Protein AF-A0A6A3IWZ4-F1 (afdb_monomer_lite)

pLDDT: mean 88.98, std 11.28, range [39.59, 97.94]

Sequence (75 aa):
MIEHVLDLEGKLDYKKIDWCEQQDGSSCGIWCIAVLEMLVVGATWNDKIYRLQPYLRMRYLYKVISLLMKPAAWE

Organism: NCBI:txid129364

Structure (mmCIF, N/CA/C/O backbone):
data_AF-A0A6A3IWZ4-F1
#
_entry.id   AF-A0A6A3IWZ4-F1
#
loop_
_atom_site.group_PDB
_atom_site.id
_atom_site.type_symbol
_atom_site.label_atom_id
_atom_site.label_alt_id
_atom_site.label_comp_id
_atom_site.label_asym_id
_atom_site.label_entity_id
_atom_site.label_seq_id
_atom_site.pdbx_PDB_ins_code
_atom_site.Cartn_x
_atom_site.Cartn_y
_atom_site.Cartn_z
_atom_site.occupancy
_atom_site.B_iso_or_equiv
_atom_site.auth_seq_id
_atom_site.auth_comp_id
_atom_site.auth_asym_id
_atom_site.auth_atom_id
_atom_site.pdbx_PDB_model_num
ATOM 1 N N . MET A 1 1 ? -6.015 -19.642 11.746 1.00 61.41 1 MET A N 1
ATOM 2 C CA . MET A 1 1 ? -6.051 -18.162 11.801 1.00 61.41 1 MET A CA 1
ATOM 3 C C . MET A 1 1 ? -4.667 -17.687 12.229 1.00 61.41 1 MET A C 1
ATOM 5 O O . MET A 1 1 ? -4.068 -18.380 13.042 1.00 61.41 1 MET A O 1
ATOM 9 N N . ILE A 1 2 ? -4.128 -16.600 11.661 1.00 75.81 2 ILE A N 1
ATOM 10 C CA . ILE A 1 2 ? -2.746 -16.144 11.942 1.00 75.81 2 ILE A CA 1
ATOM 11 C C . ILE A 1 2 ? -2.513 -15.872 13.441 1.00 75.81 2 ILE A C 1
ATOM 13 O O . ILE A 1 2 ? -1.415 -16.076 13.937 1.00 75.81 2 ILE A O 1
ATOM 17 N N . GLU A 1 3 ? -3.566 -15.509 14.174 1.00 73.75 3 GLU A N 1
ATOM 18 C CA . GLU A 1 3 ? -3.543 -15.257 15.620 1.00 73.75 3 GLU A CA 1
ATOM 19 C C . GLU A 1 3 ? -3.035 -16.447 16.441 1.00 73.75 3 GLU A C 1
ATOM 21 O O . GLU A 1 3 ? -2.195 -16.250 17.312 1.00 73.75 3 GLU A O 1
ATOM 26 N N . HIS A 1 4 ? -3.455 -17.677 16.115 1.00 74.81 4 HIS A N 1
ATOM 27 C CA . HIS A 1 4 ? -2.949 -18.883 16.787 1.00 74.81 4 HIS A CA 1
ATOM 28 C C . HIS A 1 4 ? -1.473 -19.146 16.472 1.00 74.81 4 HIS A C 1
ATOM 30 O O . HIS A 1 4 ? -0.748 -19.686 17.296 1.00 74.81 4 HIS A O 1
ATOM 36 N N . VAL A 1 5 ? -1.028 -18.790 15.262 1.00 82.44 5 VAL A N 1
ATOM 37 C CA . VAL A 1 5 ? 0.373 -18.969 14.844 1.00 82.44 5 VAL A CA 1
ATOM 38 C C . VAL A 1 5 ? 1.279 -17.955 15.545 1.00 82.44 5 VAL A C 1
ATOM 40 O O . VAL A 1 5 ? 2.451 -18.235 15.770 1.00 82.44 5 VAL A O 1
ATOM 43 N N . LEU A 1 6 ? 0.738 -16.785 15.890 1.00 80.06 6 LEU A N 1
ATOM 44 C CA . LEU A 1 6 ? 1.470 -15.684 16.511 1.00 80.06 6 LEU A CA 1
ATOM 45 C C . LEU A 1 6 ? 1.302 -15.608 18.039 1.00 80.06 6 LEU A C 1
ATOM 47 O O . LEU A 1 6 ? 1.907 -14.728 18.641 1.00 80.06 6 LEU A O 1
ATOM 51 N N . ASP A 1 7 ? 0.508 -16.490 18.657 1.00 81.50 7 ASP A N 1
ATOM 52 C CA . ASP A 1 7 ? 0.141 -16.437 20.087 1.00 81.50 7 ASP A CA 1
ATOM 53 C C . ASP A 1 7 ? -0.475 -15.077 20.501 1.00 81.50 7 ASP A C 1
ATOM 55 O O . ASP A 1 7 ? -0.216 -14.508 21.565 1.00 81.50 7 ASP A O 1
ATOM 59 N N . LEU A 1 8 ? -1.288 -14.509 19.601 1.00 82.62 8 LEU A N 1
ATOM 60 C CA . LEU A 1 8 ? -1.926 -13.191 19.746 1.00 82.62 8 LEU A CA 1
ATOM 61 C C . LEU A 1 8 ? -3.452 -13.281 19.867 1.00 82.62 8 LEU A C 1
ATOM 63 O O . LEU A 1 8 ? -4.154 -12.316 19.555 1.00 82.62 8 LEU A O 1
ATOM 67 N N . GLU A 1 9 ? -3.973 -14.419 20.325 1.00 80.62 9 GLU A N 1
ATOM 68 C CA . GLU A 1 9 ? -5.409 -14.611 20.551 1.00 80.62 9 GLU A CA 1
ATOM 69 C C . GLU A 1 9 ? -6.007 -13.473 21.386 1.00 80.62 9 GLU A C 1
ATOM 71 O O . GLU A 1 9 ? -5.521 -13.135 22.469 1.00 80.62 9 GLU A O 1
ATOM 76 N N . GLY A 1 10 ? -7.060 -12.848 20.853 1.00 79.69 10 GLY A N 1
ATOM 77 C CA . GLY A 1 10 ? -7.771 -11.751 21.515 1.00 79.69 10 GLY A CA 1
ATOM 78 C C . GLY A 1 10 ? -6.975 -10.447 21.662 1.00 79.69 10 GLY A C 1
ATOM 79 O O . GLY A 1 10 ? -7.480 -9.503 22.265 1.00 79.69 10 GLY A O 1
ATOM 80 N N . LYS A 1 11 ? -5.749 -10.374 21.127 1.00 81.12 11 LYS A N 1
ATOM 81 C CA . LYS A 1 11 ? -4.884 -9.179 21.146 1.00 81.12 11 LYS A CA 1
ATOM 82 C C . LYS A 1 11 ? -4.725 -8.532 19.773 1.00 81.12 11 LYS A C 1
ATOM 84 O O . LYS A 1 11 ? -4.173 -7.436 19.684 1.00 81.12 11 LYS A O 1
ATOM 89 N N . LEU A 1 12 ? -5.158 -9.209 18.711 1.00 79.50 12 LEU A N 1
ATOM 90 C CA . LEU A 1 12 ? -5.068 -8.697 17.353 1.00 79.50 12 LEU A CA 1
ATOM 91 C C . LEU A 1 12 ? -6.326 -7.895 17.012 1.00 79.50 12 LEU A C 1
ATOM 93 O O . LEU A 1 12 ? -7.437 -8.414 17.074 1.00 79.50 12 LEU A O 1
ATOM 97 N N . ASP A 1 13 ? -6.142 -6.634 16.632 1.00 79.44 13 ASP A N 1
ATOM 98 C CA . ASP A 1 13 ? -7.215 -5.844 16.037 1.00 79.44 13 ASP A CA 1
ATOM 99 C C . ASP A 1 13 ? -7.201 -6.047 14.518 1.00 79.44 13 ASP A C 1
ATOM 101 O O . ASP A 1 13 ? -6.173 -5.864 13.854 1.00 79.44 13 ASP A O 1
ATOM 105 N N . TYR A 1 14 ? -8.339 -6.459 13.962 1.00 82.12 14 TYR A N 1
ATOM 106 C CA . TYR A 1 14 ? -8.494 -6.632 12.526 1.00 82.12 14 TYR A CA 1
ATOM 107 C C . TYR A 1 14 ? -9.114 -5.380 11.919 1.00 82.12 14 TYR A C 1
ATOM 109 O O . TYR A 1 14 ? -10.289 -5.070 12.123 1.00 82.12 14 TYR A O 1
ATOM 117 N N . LYS A 1 15 ? -8.341 -4.709 11.065 1.00 84.50 15 LYS A N 1
ATOM 118 C CA . LYS A 1 15 ? -8.829 -3.595 10.259 1.00 84.50 15 LYS A CA 1
ATOM 119 C C . LYS A 1 15 ? -8.913 -3.991 8.793 1.00 84.50 15 LYS A C 1
ATOM 121 O O . LYS A 1 15 ? -7.895 -4.184 8.127 1.00 84.50 15 LYS A O 1
ATOM 126 N N 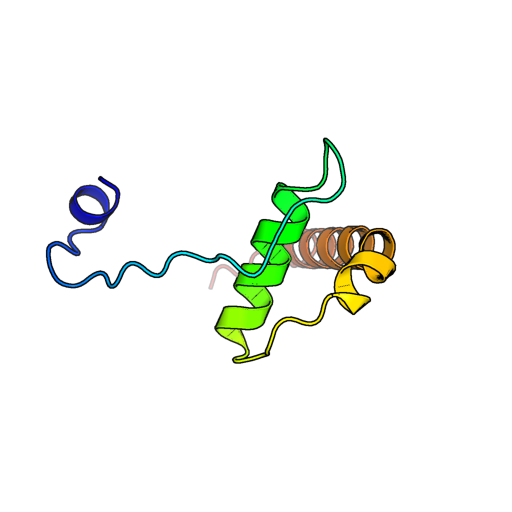. LYS A 1 16 ? -10.137 -4.045 8.268 1.00 88.69 16 LYS A N 1
ATOM 127 C CA . LYS A 1 16 ? -10.363 -4.150 6.826 1.00 88.69 16 LYS A CA 1
ATOM 128 C C . LYS A 1 16 ? -9.956 -2.839 6.144 1.00 88.69 16 LYS A C 1
ATOM 130 O O . LYS A 1 16 ? -10.323 -1.760 6.603 1.00 88.69 16 LYS A O 1
ATOM 135 N N . ILE A 1 17 ? -9.220 -2.950 5.042 1.00 92.56 17 ILE A N 1
ATOM 136 C CA . ILE A 1 17 ? -8.908 -1.830 4.149 1.00 92.56 17 ILE A CA 1
ATOM 137 C C . ILE A 1 17 ? -9.919 -1.848 3.001 1.00 92.56 17 ILE A C 1
ATOM 139 O O . ILE A 1 17 ? -10.019 -2.844 2.289 1.00 92.56 17 ILE A O 1
ATOM 143 N N . ASP A 1 18 ? -10.685 -0.771 2.856 1.00 93.12 18 ASP A N 1
ATOM 144 C CA . ASP A 1 18 ? -11.755 -0.605 1.861 1.00 93.12 18 ASP A CA 1
ATOM 145 C C . ASP A 1 18 ? -11.507 0.552 0.877 1.00 93.12 18 ASP A C 1
ATOM 147 O O . ASP A 1 18 ? -12.193 0.662 -0.132 1.00 93.12 18 ASP A O 1
ATOM 151 N N . TRP A 1 19 ? -10.497 1.381 1.138 1.00 93.62 19 TRP A N 1
ATOM 152 C CA . TRP A 1 19 ? -10.125 2.542 0.324 1.00 93.62 19 TRP A CA 1
ATOM 153 C C . TRP A 1 19 ? -9.049 2.252 -0.734 1.00 93.62 19 TRP A C 1
ATOM 155 O O . TRP A 1 19 ? -8.671 3.147 -1.483 1.00 93.62 19 TRP A O 1
ATOM 165 N N . CYS A 1 20 ? -8.530 1.023 -0.800 1.00 94.56 20 CYS A N 1
ATOM 166 C CA . CYS A 1 20 ? -7.544 0.603 -1.795 1.00 94.56 20 CYS A CA 1
ATOM 167 C C . CYS A 1 20 ? -8.155 -0.454 -2.719 1.00 94.56 20 CYS A C 1
ATOM 169 O O . CYS A 1 20 ? -8.488 -1.549 -2.265 1.00 94.56 20 CYS A O 1
ATOM 171 N N . GLU A 1 21 ? -8.259 -0.143 -4.011 1.00 93.88 21 GLU A N 1
ATOM 172 C CA . GLU A 1 21 ? -8.797 -1.042 -5.030 1.00 93.88 21 GLU A CA 1
ATOM 173 C C . GLU A 1 21 ? -7.811 -1.175 -6.195 1.00 93.88 21 GLU A C 1
ATOM 175 O O . GLU A 1 21 ? -7.298 -0.198 -6.738 1.00 93.88 21 GLU A O 1
ATOM 180 N N . GLN A 1 22 ? -7.519 -2.408 -6.597 1.00 94.00 22 GLN A N 1
ATOM 181 C CA . GLN A 1 22 ? -6.639 -2.651 -7.731 1.00 94.00 22 GLN A CA 1
ATOM 182 C C . GLN A 1 22 ? -7.359 -2.314 -9.045 1.00 94.00 22 GLN A C 1
ATOM 184 O O . GLN A 1 22 ? -8.383 -2.905 -9.364 1.00 94.00 22 GLN A O 1
ATOM 189 N N . GLN A 1 23 ? -6.771 -1.420 -9.844 1.00 93.88 23 GLN A N 1
ATOM 190 C CA . GLN A 1 23 ? -7.340 -0.961 -11.123 1.00 93.88 23 GLN A CA 1
ATOM 191 C C . GLN A 1 23 ? -6.922 -1.801 -12.347 1.00 93.88 23 GLN A C 1
ATOM 193 O O . GLN A 1 23 ? -7.266 -1.470 -13.479 1.00 93.88 23 GLN A O 1
ATOM 198 N N . ASP A 1 24 ? -6.138 -2.860 -12.147 1.00 94.75 24 ASP A N 1
ATOM 199 C CA . ASP A 1 24 ? -5.624 -3.729 -13.211 1.00 94.75 24 ASP A CA 1
ATOM 200 C C . ASP A 1 24 ? -5.647 -5.210 -12.788 1.00 94.75 24 ASP A C 1
ATOM 202 O O . ASP A 1 24 ? -6.243 -5.554 -11.775 1.00 94.75 24 ASP A O 1
ATOM 206 N N . GLY A 1 25 ? -5.021 -6.113 -13.549 1.00 95.38 25 GLY A N 1
ATOM 207 C CA . GLY A 1 25 ? -4.927 -7.544 -13.215 1.00 95.38 25 GLY A CA 1
ATOM 208 C C . GLY A 1 25 ? -3.610 -7.988 -12.560 1.00 95.38 25 GLY A C 1
ATOM 209 O O . GLY A 1 25 ? -3.410 -9.184 -12.383 1.00 95.38 25 GLY A O 1
ATOM 210 N N . SER A 1 26 ? -2.684 -7.073 -12.246 1.00 95.25 26 SER A N 1
ATOM 211 C CA . SER A 1 26 ? -1.292 -7.423 -11.894 1.00 95.25 26 SER A CA 1
ATOM 212 C C . SER A 1 26 ? -0.678 -6.654 -10.717 1.00 95.25 26 SER A C 1
ATOM 214 O O . SER A 1 26 ? 0.469 -6.916 -10.356 1.00 95.25 26 SER A O 1
ATOM 216 N N . SER A 1 27 ? -1.392 -5.694 -10.127 1.00 96.12 27 SER A N 1
ATOM 217 C CA . SER A 1 27 ? -0.815 -4.737 -9.174 1.00 96.12 27 SER A CA 1
ATOM 218 C C . SER A 1 27 ? -1.155 -4.985 -7.700 1.00 96.12 27 SER A C 1
ATOM 220 O O . SER A 1 27 ? -0.808 -4.158 -6.863 1.00 96.12 27 SER A O 1
ATOM 222 N N . CYS A 1 28 ? -1.757 -6.119 -7.326 1.00 94.88 28 CYS A N 1
ATOM 223 C CA . CYS A 1 28 ? -2.092 -6.415 -5.920 1.00 94.88 28 CYS A CA 1
ATOM 224 C C . CYS A 1 28 ? -0.878 -6.284 -4.993 1.00 94.88 28 CYS A C 1
ATOM 226 O O . CYS A 1 28 ? -0.948 -5.610 -3.970 1.00 94.88 28 CYS A O 1
ATOM 228 N N . GLY A 1 29 ? 0.260 -6.873 -5.375 1.00 95.00 29 GLY A N 1
ATOM 229 C CA . GLY A 1 29 ? 1.461 -6.891 -4.539 1.00 95.00 29 GLY A CA 1
ATOM 230 C C . GLY A 1 29 ? 2.037 -5.499 -4.267 1.00 95.00 29 GLY A C 1
ATOM 231 O O . GLY A 1 29 ? 2.400 -5.192 -3.135 1.00 95.00 29 GLY A O 1
ATOM 232 N N . ILE A 1 30 ? 2.073 -4.626 -5.279 1.00 96.50 30 ILE A N 1
ATOM 233 C CA . ILE A 1 30 ? 2.519 -3.235 -5.107 1.00 96.50 30 ILE A CA 1
ATOM 234 C C . ILE A 1 30 ? 1.565 -2.473 -4.183 1.00 96.50 30 ILE A C 1
ATOM 236 O O . ILE A 1 30 ? 2.034 -1.743 -3.309 1.00 96.50 30 ILE A O 1
ATOM 240 N N . TRP A 1 31 ? 0.252 -2.660 -4.334 1.00 96.81 31 TRP A N 1
ATOM 241 C CA . TRP A 1 31 ? -0.723 -1.996 -3.473 1.00 96.81 31 TRP A CA 1
ATOM 242 C C . TRP A 1 31 ? -0.637 -2.470 -2.023 1.00 96.81 31 TRP A C 1
ATOM 244 O O . TRP A 1 31 ? -0.653 -1.629 -1.130 1.00 96.81 31 TRP A O 1
ATOM 254 N N . CYS A 1 32 ? -0.415 -3.764 -1.772 1.00 95.56 32 CYS A N 1
ATOM 255 C CA . CYS A 1 32 ? -0.156 -4.272 -0.422 1.00 95.56 32 CYS A CA 1
ATOM 256 C C . CYS A 1 32 ? 1.047 -3.579 0.235 1.00 95.56 32 CYS A C 1
ATOM 258 O O . CYS A 1 32 ? 0.963 -3.171 1.392 1.00 95.56 32 CYS A O 1
ATOM 260 N N . ILE A 1 33 ? 2.152 -3.405 -0.499 1.00 95.94 33 ILE A N 1
ATOM 261 C CA . ILE A 1 33 ? 3.355 -2.743 0.029 1.00 95.94 33 ILE A CA 1
ATOM 262 C C . ILE A 1 33 ? 3.092 -1.253 0.280 1.00 95.94 33 ILE A C 1
ATOM 264 O O . ILE A 1 33 ? 3.477 -0.738 1.328 1.00 95.94 33 ILE A O 1
ATOM 268 N N . ALA A 1 34 ? 2.415 -0.567 -0.644 1.00 96.06 34 ALA A N 1
ATOM 269 C CA . ALA A 1 34 ? 2.096 0.852 -0.502 1.00 96.06 34 ALA A CA 1
ATOM 270 C C . ALA A 1 34 ? 1.164 1.119 0.688 1.00 96.06 34 ALA A C 1
ATOM 272 O O . ALA A 1 34 ? 1.435 2.013 1.489 1.00 96.06 34 ALA A O 1
ATOM 273 N N . VAL A 1 35 ? 0.102 0.320 0.837 1.00 95.75 35 VAL A N 1
ATOM 274 C CA . VAL A 1 35 ? -0.813 0.359 1.989 1.00 95.75 35 VAL A CA 1
ATOM 275 C C . VAL A 1 35 ? -0.040 0.150 3.288 1.00 95.75 35 VAL A C 1
ATOM 277 O O . VAL A 1 35 ? -0.196 0.934 4.220 1.00 95.75 35 VAL A O 1
ATOM 280 N N . LEU A 1 36 ? 0.826 -0.865 3.343 1.00 94.88 36 LEU A N 1
ATOM 281 C CA . LEU A 1 36 ? 1.615 -1.163 4.535 1.00 94.88 36 LEU A CA 1
ATOM 282 C C . LEU A 1 36 ? 2.575 -0.017 4.888 1.00 94.88 36 LEU A C 1
ATOM 284 O O . LEU A 1 36 ? 2.636 0.389 6.045 1.00 94.88 36 LEU A O 1
ATOM 288 N N . GLU A 1 37 ? 3.279 0.552 3.905 1.00 94.94 37 GLU A N 1
ATOM 289 C CA . GLU A 1 37 ? 4.156 1.710 4.120 1.00 94.94 37 GLU A CA 1
ATOM 290 C C . GLU A 1 37 ? 3.361 2.922 4.631 1.00 94.94 37 GLU A C 1
ATOM 292 O O . GLU A 1 37 ? 3.794 3.559 5.588 1.00 94.94 37 GLU A O 1
ATOM 297 N N . MET A 1 38 ? 2.179 3.202 4.066 1.00 94.81 38 MET A N 1
ATOM 298 C CA . MET A 1 38 ? 1.300 4.288 4.520 1.00 94.81 38 MET A CA 1
ATOM 299 C C . MET A 1 38 ? 0.813 4.102 5.956 1.00 94.81 38 MET A C 1
ATOM 301 O O . MET A 1 38 ? 0.850 5.058 6.729 1.00 94.81 38 MET A O 1
ATOM 305 N N . LEU A 1 39 ? 0.395 2.888 6.325 1.00 93.62 39 LEU A N 1
ATOM 306 C CA . LEU A 1 39 ? -0.041 2.579 7.688 1.00 93.62 39 LEU A CA 1
ATOM 307 C C . LEU A 1 39 ? 1.095 2.780 8.697 1.00 93.62 39 LEU A C 1
ATOM 309 O O . LEU A 1 39 ? 0.873 3.379 9.745 1.00 93.62 39 LEU A O 1
ATOM 313 N N . VAL A 1 40 ? 2.313 2.340 8.363 1.00 94.06 40 VAL A N 1
ATOM 314 C CA . VAL A 1 40 ? 3.494 2.491 9.230 1.00 94.06 40 VAL A CA 1
ATOM 315 C C . VAL A 1 40 ? 3.856 3.961 9.453 1.00 94.06 40 VAL A C 1
ATOM 317 O O . VAL A 1 40 ? 4.245 4.327 10.559 1.00 94.06 40 VAL A O 1
ATOM 320 N N . VAL A 1 41 ? 3.723 4.816 8.434 1.00 95.38 41 VAL A N 1
ATOM 321 C CA . VAL A 1 41 ? 4.064 6.249 8.546 1.00 95.38 41 VAL A CA 1
ATOM 322 C C . VAL A 1 41 ? 2.884 7.139 8.959 1.00 95.38 41 VAL A C 1
ATOM 324 O O . VAL A 1 41 ? 3.052 8.352 9.061 1.00 95.38 41 VAL A O 1
ATOM 327 N N . GLY A 1 42 ? 1.693 6.570 9.173 1.00 94.25 42 GLY A N 1
ATOM 328 C CA . GLY A 1 42 ? 0.485 7.327 9.515 1.00 94.25 42 GLY A CA 1
ATOM 329 C C . GLY A 1 42 ? -0.041 8.227 8.388 1.00 94.25 42 GLY A C 1
ATOM 330 O O . GLY A 1 42 ? -0.649 9.260 8.660 1.00 94.25 42 GLY A O 1
ATOM 331 N N . ALA A 1 43 ? 0.204 7.871 7.124 1.00 94.25 43 ALA A N 1
ATOM 332 C CA . ALA A 1 43 ? -0.270 8.626 5.965 1.00 94.25 43 ALA A CA 1
ATOM 333 C C . ALA A 1 43 ? -1.706 8.247 5.563 1.00 94.25 43 ALA A C 1
ATOM 335 O O . ALA A 1 43 ? -2.181 7.140 5.819 1.00 94.25 43 ALA A O 1
ATOM 336 N N . THR A 1 44 ? -2.391 9.170 4.886 1.00 93.75 44 THR A N 1
ATOM 3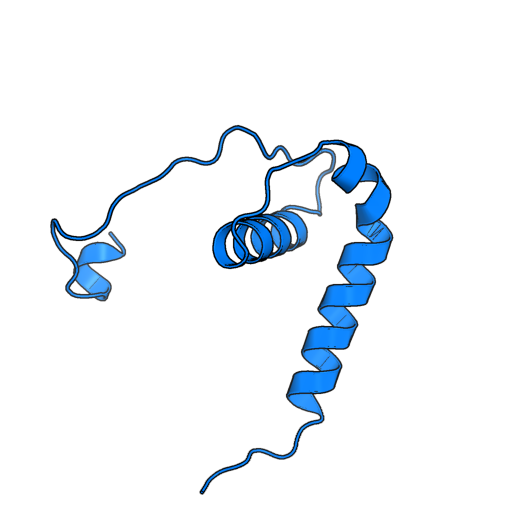37 C CA . THR A 1 44 ? -3.731 8.952 4.330 1.00 93.75 44 THR A CA 1
ATOM 338 C C . THR A 1 44 ? -3.669 8.528 2.865 1.00 93.75 44 THR A C 1
ATOM 340 O O . THR A 1 44 ? -2.793 8.954 2.108 1.00 93.75 44 THR A O 1
ATOM 343 N N . TRP A 1 45 ? -4.624 7.694 2.452 1.00 94.19 45 TRP A N 1
ATOM 344 C CA . TRP A 1 45 ? -4.758 7.288 1.058 1.00 94.19 45 TRP A CA 1
ATOM 345 C C . TRP A 1 45 ? -5.210 8.451 0.171 1.00 94.19 45 TRP A C 1
ATOM 347 O O . TRP A 1 45 ? -6.040 9.273 0.561 1.00 94.19 45 TRP A O 1
ATOM 357 N N . ASN A 1 46 ? -4.676 8.501 -1.047 1.00 94.50 46 ASN A N 1
ATOM 358 C CA . ASN A 1 46 ? -5.083 9.446 -2.074 1.00 94.50 46 ASN A CA 1
ATOM 359 C C . ASN A 1 46 ? -5.055 8.749 -3.430 1.00 94.50 46 ASN A C 1
ATOM 361 O O . ASN A 1 46 ? -3.989 8.317 -3.862 1.00 94.50 46 ASN A O 1
ATOM 365 N N . ASP A 1 47 ? -6.179 8.728 -4.142 1.00 95.25 47 ASP A N 1
ATOM 366 C CA . ASP A 1 47 ? -6.305 8.047 -5.438 1.00 95.25 47 ASP A CA 1
ATOM 367 C C . ASP A 1 47 ? -5.337 8.564 -6.514 1.00 95.25 47 ASP A C 1
ATOM 369 O O . ASP A 1 47 ? -5.054 7.884 -7.499 1.00 95.25 47 ASP A O 1
ATOM 373 N N . LYS A 1 48 ? -4.726 9.742 -6.331 1.00 95.25 48 LYS A N 1
ATOM 374 C CA . LYS A 1 48 ? -3.622 10.189 -7.197 1.00 95.25 48 LYS A CA 1
ATOM 375 C C . LYS A 1 48 ? -2.434 9.217 -7.183 1.00 95.25 48 LYS A C 1
ATOM 377 O O . LYS A 1 48 ? -1.659 9.224 -8.139 1.00 95.25 48 LYS A O 1
ATOM 382 N N . ILE A 1 49 ? -2.307 8.367 -6.161 1.00 95.25 49 ILE A N 1
ATOM 383 C CA . ILE A 1 49 ? -1.270 7.337 -6.055 1.00 95.25 49 ILE A CA 1
ATOM 384 C C . ILE A 1 49 ? -1.338 6.307 -7.189 1.00 95.25 49 ILE A C 1
ATOM 386 O O . ILE A 1 49 ? -0.293 5.812 -7.607 1.00 95.25 49 ILE A O 1
ATOM 390 N N . TYR A 1 50 ? -2.519 6.056 -7.769 1.00 95.94 50 TYR A N 1
ATOM 391 C CA . TYR A 1 50 ? -2.659 5.158 -8.920 1.00 95.94 50 TYR A CA 1
ATOM 392 C C . TYR A 1 50 ? -1.818 5.628 -10.116 1.00 95.94 50 TYR A C 1
ATOM 394 O O . TYR A 1 50 ? -1.179 4.825 -10.794 1.00 95.94 50 TYR A O 1
ATOM 402 N N . ARG A 1 51 ? -1.689 6.950 -10.310 1.00 96.31 51 ARG A N 1
ATOM 403 C CA . ARG A 1 51 ? -0.826 7.539 -11.356 1.00 96.31 51 ARG A CA 1
ATOM 404 C C . ARG A 1 51 ? 0.664 7.308 -11.102 1.00 96.31 51 ARG A C 1
ATOM 406 O O . ARG A 1 51 ? 1.469 7.423 -12.021 1.00 96.31 51 ARG A O 1
ATOM 413 N N . LEU A 1 52 ? 1.033 6.995 -9.862 1.00 95.94 52 LEU A N 1
ATOM 414 C CA . LEU A 1 52 ? 2.404 6.733 -9.438 1.00 95.94 52 LEU A CA 1
ATOM 415 C C . LEU A 1 52 ? 2.747 5.238 -9.450 1.00 95.94 52 LEU A C 1
ATOM 417 O O . LEU A 1 52 ? 3.852 4.884 -9.049 1.00 95.94 52 LEU A O 1
ATOM 421 N N . GLN A 1 53 ? 1.862 4.359 -9.936 1.00 95.88 53 GLN A N 1
ATOM 422 C CA . GLN A 1 53 ? 2.108 2.913 -9.991 1.00 95.88 53 GLN A CA 1
ATOM 423 C C . GLN A 1 53 ? 3.470 2.546 -10.621 1.00 95.88 53 GLN A C 1
ATOM 425 O O . GLN A 1 53 ? 4.216 1.790 -9.991 1.00 95.88 53 GLN A O 1
ATOM 430 N N . PRO A 1 54 ? 3.871 3.075 -11.799 1.00 95.94 54 PRO A N 1
ATOM 431 C CA . PRO A 1 54 ? 5.178 2.748 -12.378 1.00 95.94 54 PRO A CA 1
ATOM 432 C C . PRO A 1 54 ? 6.346 3.199 -11.493 1.00 95.94 54 PRO A C 1
ATOM 434 O O . PRO A 1 54 ? 7.315 2.462 -11.308 1.00 95.94 54 PRO A O 1
ATOM 437 N N . TYR A 1 55 ? 6.228 4.387 -10.895 1.00 97.44 55 TYR A N 1
ATOM 438 C CA . TYR A 1 55 ? 7.229 4.931 -9.980 1.00 97.44 55 TYR A CA 1
ATOM 439 C C . TYR A 1 55 ? 7.371 4.070 -8.721 1.00 97.44 55 TYR A C 1
ATOM 441 O O . TYR A 1 55 ? 8.485 3.741 -8.321 1.00 97.44 55 TYR A O 1
ATOM 449 N N . LEU A 1 56 ? 6.255 3.657 -8.119 1.00 96.69 56 LEU A N 1
ATOM 450 C CA . LEU A 1 56 ? 6.240 2.812 -6.928 1.00 96.69 56 LEU A CA 1
ATOM 451 C C . LEU A 1 56 ? 6.869 1.440 -7.193 1.00 96.69 56 LEU A C 1
ATOM 453 O O . LEU A 1 56 ? 7.666 0.980 -6.378 1.00 96.69 56 LEU A O 1
ATOM 457 N N . ARG A 1 57 ? 6.596 0.819 -8.353 1.00 96.56 57 ARG A N 1
ATOM 458 C CA . ARG A 1 57 ? 7.251 -0.442 -8.750 1.00 96.56 57 ARG A CA 1
ATOM 459 C C . ARG A 1 57 ? 8.771 -0.281 -8.758 1.00 96.56 57 ARG A C 1
ATOM 461 O O . ARG A 1 57 ? 9.479 -1.087 -8.160 1.00 96.56 57 ARG A O 1
ATOM 468 N N . MET A 1 58 ? 9.259 0.796 -9.374 1.00 97.94 58 MET A N 1
ATOM 469 C CA . MET A 1 58 ? 10.690 1.085 -9.438 1.00 97.94 58 MET A CA 1
ATOM 470 C C . MET A 1 58 ? 11.281 1.386 -8.054 1.00 97.94 58 M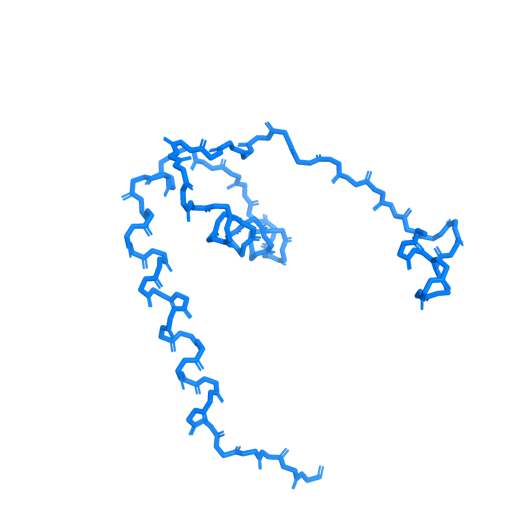ET A C 1
ATOM 472 O O . MET A 1 58 ? 12.323 0.846 -7.690 1.00 97.94 58 MET A O 1
ATOM 476 N N . ARG A 1 59 ? 10.595 2.205 -7.247 1.00 97.12 59 ARG A N 1
ATOM 477 C CA . ARG A 1 59 ? 11.010 2.560 -5.883 1.00 97.12 59 ARG A CA 1
ATOM 478 C C . ARG A 1 59 ? 11.160 1.321 -5.003 1.00 97.12 59 ARG 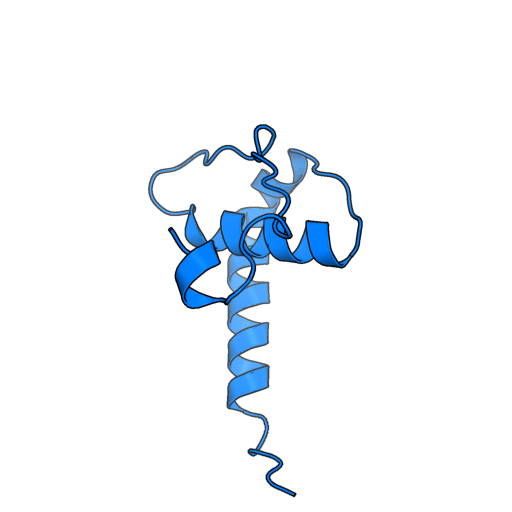A C 1
ATOM 480 O O . ARG A 1 59 ? 12.168 1.195 -4.309 1.00 97.12 59 ARG A O 1
ATOM 487 N N . TYR A 1 60 ? 10.189 0.409 -5.024 1.00 96.31 60 TYR A N 1
ATOM 488 C CA . TYR A 1 60 ? 10.250 -0.809 -4.216 1.00 96.31 60 TYR A CA 1
ATOM 489 C C . TYR A 1 60 ? 11.309 -1.788 -4.715 1.00 96.31 60 TYR A C 1
ATOM 491 O O . TYR A 1 60 ? 12.027 -2.352 -3.891 1.00 96.31 60 TYR A O 1
ATOM 499 N N . LEU A 1 61 ? 11.486 -1.916 -6.032 1.00 96.06 61 LEU A N 1
ATOM 500 C CA . LEU A 1 61 ? 12.581 -2.699 -6.597 1.00 96.06 61 LEU A CA 1
ATOM 501 C C . LEU A 1 61 ? 13.944 -2.182 -6.110 1.00 96.06 61 LEU A C 1
ATOM 503 O O . LEU A 1 61 ? 14.741 -2.955 -5.584 1.00 96.06 61 LEU A O 1
ATOM 507 N N . TYR A 1 62 ? 14.190 -0.872 -6.204 1.00 96.38 62 TYR A N 1
ATOM 508 C CA . TYR A 1 62 ? 15.438 -0.277 -5.718 1.00 96.38 62 TYR A CA 1
ATOM 509 C C . TYR A 1 62 ? 15.628 -0.430 -4.211 1.00 96.38 62 TYR A C 1
ATOM 511 O O . TYR A 1 62 ? 16.745 -0.685 -3.766 1.00 96.38 62 TYR A O 1
ATOM 519 N N . LYS A 1 63 ? 14.553 -0.319 -3.421 1.00 94.06 63 LYS A N 1
ATOM 520 C CA . LYS A 1 63 ? 14.606 -0.558 -1.973 1.00 94.06 63 LYS A CA 1
ATOM 521 C C . LYS A 1 63 ? 15.098 -1.978 -1.684 1.00 94.06 63 LYS A C 1
ATOM 523 O O . LYS A 1 63 ? 16.031 -2.137 -0.902 1.00 94.06 63 LYS A O 1
ATOM 528 N N . VAL A 1 64 ? 14.555 -2.988 -2.366 1.00 93.50 64 VAL A N 1
ATOM 529 C CA . VAL A 1 64 ? 14.999 -4.385 -2.218 1.00 93.50 64 VAL A CA 1
ATOM 530 C C . VAL A 1 64 ? 16.443 -4.567 -2.681 1.00 93.50 64 VAL A C 1
ATOM 532 O O . VAL A 1 64 ? 17.237 -5.128 -1.934 1.00 93.50 64 VAL A O 1
ATOM 535 N N . ILE A 1 65 ? 16.818 -4.041 -3.852 1.00 95.50 65 ILE A N 1
ATOM 536 C CA . ILE A 1 65 ? 18.205 -4.103 -4.344 1.00 95.50 65 ILE A CA 1
ATOM 537 C C . ILE A 1 65 ? 19.164 -3.512 -3.304 1.00 95.50 65 ILE A C 1
ATOM 539 O O . ILE A 1 65 ? 20.145 -4.152 -2.940 1.00 95.50 65 ILE A O 1
ATOM 543 N N . SER A 1 66 ? 18.855 -2.334 -2.755 1.00 94.94 66 SER A N 1
ATOM 544 C CA . SER A 1 66 ? 19.698 -1.699 -1.737 1.00 94.94 66 SER A CA 1
ATOM 545 C C . SER A 1 66 ? 19.810 -2.509 -0.442 1.00 94.94 66 SER A C 1
ATOM 547 O O . SER A 1 66 ? 20.850 -2.467 0.206 1.00 94.94 66 SER A O 1
ATOM 549 N N . LEU A 1 67 ? 18.764 -3.252 -0.062 1.00 92.19 67 LEU A N 1
ATOM 550 C CA . LEU A 1 67 ? 18.788 -4.132 1.108 1.00 92.19 67 LEU A CA 1
ATOM 551 C C . LEU A 1 67 ? 19.652 -5.369 0.855 1.00 92.19 67 LEU A C 1
ATOM 553 O O . LEU A 1 67 ? 20.430 -5.741 1.723 1.00 92.19 67 LEU A O 1
ATOM 557 N N . LEU A 1 68 ? 19.553 -5.965 -0.334 1.00 92.56 68 LEU A N 1
ATOM 558 C CA . LEU A 1 68 ? 20.340 -7.138 -0.724 1.00 92.56 68 LEU A CA 1
ATOM 559 C C . LEU A 1 68 ? 21.820 -6.812 -0.953 1.00 92.56 68 LEU A C 1
ATOM 561 O O . LEU A 1 68 ? 22.677 -7.669 -0.769 1.00 92.56 68 LEU A O 1
ATOM 565 N N . MET A 1 69 ? 22.123 -5.580 -1.361 1.00 90.50 69 MET A N 1
ATOM 566 C CA . MET A 1 69 ? 23.495 -5.112 -1.561 1.00 90.50 69 MET A CA 1
ATOM 567 C C . MET A 1 69 ? 24.181 -4.664 -0.269 1.00 90.50 69 MET A C 1
ATOM 569 O O . MET A 1 69 ? 25.395 -4.456 -0.276 1.00 90.50 69 MET A O 1
ATOM 573 N N . LYS A 1 70 ? 23.447 -4.499 0.839 1.00 81.75 70 LYS A N 1
ATOM 574 C CA . LYS A 1 70 ? 24.081 -4.266 2.136 1.00 81.75 70 LYS A CA 1
ATOM 575 C C . LYS A 1 70 ? 24.723 -5.579 2.597 1.00 81.75 70 LYS A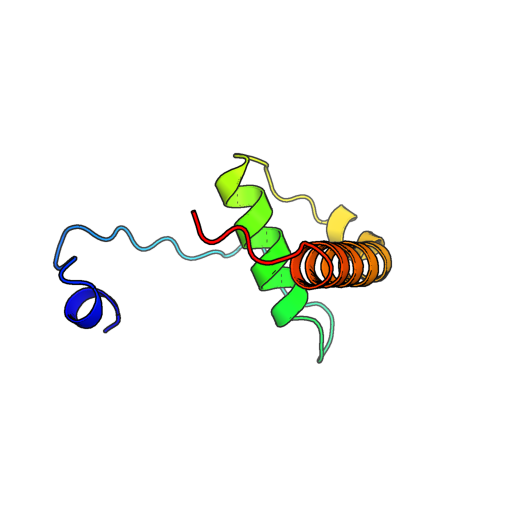 C 1
ATOM 577 O O . LYS A 1 70 ? 24.011 -6.580 2.680 1.00 81.75 70 LYS A O 1
ATOM 582 N N . PRO A 1 71 ? 26.034 -5.605 2.903 1.00 66.44 71 PRO A N 1
ATOM 583 C CA . PRO A 1 71 ? 26.633 -6.781 3.516 1.00 66.44 71 PRO A CA 1
ATOM 584 C C . PRO A 1 71 ? 25.876 -7.089 4.809 1.00 66.44 71 PRO A C 1
ATOM 586 O O . PRO A 1 71 ? 25.523 -6.169 5.551 1.00 66.44 71 PRO A O 1
ATOM 589 N N . ALA A 1 72 ? 25.579 -8.368 5.048 1.00 63.78 72 ALA A N 1
ATOM 590 C CA . ALA A 1 72 ? 24.925 -8.793 6.276 1.00 63.7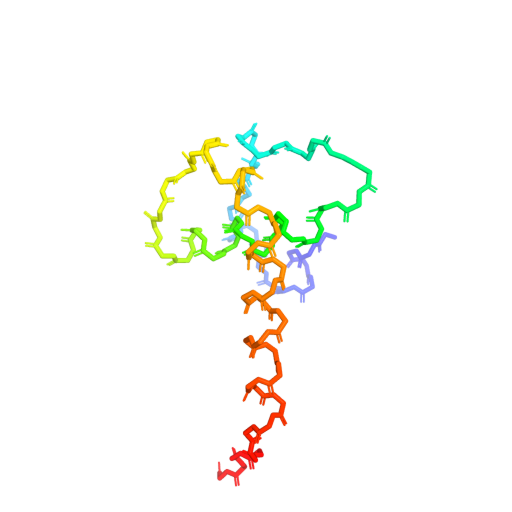8 72 ALA A CA 1
ATOM 591 C C . ALA A 1 72 ? 25.791 -8.343 7.459 1.00 63.78 72 ALA A C 1
ATOM 593 O O . ALA A 1 72 ? 26.891 -8.857 7.647 1.00 63.78 72 ALA A O 1
ATOM 594 N N . ALA A 1 73 ? 25.312 -7.359 8.217 1.00 62.47 73 ALA A N 1
ATOM 595 C CA . ALA A 1 73 ? 25.883 -7.013 9.506 1.00 62.47 73 ALA A CA 1
ATOM 596 C C . ALA A 1 73 ? 25.415 -8.084 10.495 1.00 62.47 73 ALA A C 1
ATOM 598 O O . ALA A 1 73 ? 24.363 -7.957 11.115 1.00 62.47 73 ALA A O 1
ATOM 599 N N . TRP A 1 74 ? 26.135 -9.201 10.528 1.00 55.56 74 TRP A N 1
ATOM 600 C CA . TRP A 1 74 ? 26.123 -10.108 11.664 1.00 55.56 74 TRP A CA 1
ATOM 601 C C . TRP A 1 74 ? 27.203 -9.603 12.628 1.00 55.56 74 TRP A C 1
ATOM 603 O O . TRP A 1 74 ? 28.387 -9.824 12.406 1.00 55.56 74 TRP A O 1
ATOM 613 N N . GLU A 1 75 ? 26.787 -8.867 13.654 1.00 39.59 75 GLU A N 1
ATOM 614 C CA . GLU A 1 75 ? 27.549 -8.657 14.893 1.00 39.59 75 GLU A CA 1
ATOM 615 C C . GLU A 1 75 ? 26.718 -9.195 16.057 1.00 39.59 75 GLU A C 1
ATOM 617 O O . GLU A 1 75 ? 25.490 -8.931 16.068 1.00 39.59 75 GLU A O 1
#

Foldseek 3Di:
DVCVVVVCVPNDDDDDDDPDDDPDDPCPVLSVVVVVVCVVVVHDDDPVCVVCSVVSVVVVVVVVVVVVPPPPPPD

Secondary structure (DSSP, 8-state):
-HHHHHT-TTT-------S----SSS-HHHHHHHHHHHHHHTPPP-GGGGGGHHHHHHHHHHHHHHHHTS-----

Radius of gyration: 15.94 Å; chains: 1; bounding box: 39×29×35 Å